Protein AF-A0A7G1NFQ0-F1 (afdb_monomer)

Mean predicted aligned error: 12.03 Å

Nearest PDB structures (foldseek):
  8i8g-assembly1_A  TM=5.425E-01  e=3.349E+00  Streptosporangium roseum
  8i82-assembly1_A  TM=5.429E-01  e=5.752E+00  Streptosporangium roseum
  8rfb-assembly1_A  TM=5.109E-01  e=7.314E+00  Homo sapiens

Solvent-accessible surface area (backbone atoms only — not comparable to full-atom values): 10039 Å² total; per-residue (Å²): 124,77,32,47,62,71,55,36,19,67,75,22,74,42,51,67,64,51,55,56,49,33,46,48,43,93,47,103,80,55,41,75,48,71,42,79,70,24,76,53,91,75,51,25,26,34,67,54,43,34,48,30,43,31,52,52,47,61,37,53,78,68,39,55,71,67,55,52,49,47,25,55,45,34,36,40,72,75,67,60,54,76,70,63,64,56,78,57,48,75,43,68,48,97,90,44,38,29,45,51,53,98,65,30,30,27,31,30,68,86,76,55,58,73,43,40,58,81,41,51,71,71,37,37,60,47,78,56,94,94,37,81,42,56,21,57,53,53,56,45,91,65,32,30,33,41,62,92,45,80,74,38,48,52,13,32,58,98,54,92,47,54,43,68,79,72,55,69,98,79,77,81,81,83,126

Sequence (175 aa):
MSYEPKLAAALSGATLRQLSHWRRASGPKDAVLVPEISSERPILYSFRDVVALRICVQLREEASLQKIRRALNTLREDLGEWKHLSSYKLVAGPDTIYLAEPDHAVDLIKGGNVVIHQMVDVLAPFYKDGRSIPALLTPREHVAVDESVRGGEPVIQGTRIPASLQAGPGMTRCR

Secondary structure (DSSP, 8-state):
--B-HHHHHHHHT--HHHHHHHH--SSTT--S---SSBSSSSPBB-HHHHHHHHHHHHHHHHS-HHHHHHHHHIIIIIS---S-GGGSEEEE-SS-EEEE-SSEEEETTTT--EEEHHHHHHHS-EEETTEEEPPSS--BTTEE--TTTGGG--EETTSSSBGGGTS-S------

Foldseek 3Di:
DKDFLVRLCVLQVHDSVRVVVLLDAPDPQLRQDQAPPDNDPVRIHDPLRSLSSNQVVVQVVQDDSVQSSQLVCLCCPVVVNPDRSSVWDWDDDNPFIWTDDPQWIFTSNLRTDIGGPVCVVVQDWDDDPNDTQHGLQDRDVQWGFDCVAPNRQIARPPDNHHPVVVPPPDDDDDD

pLDDT: mean 82.25, std 13.83, range [35.97, 95.0]

Structure (mmCIF, N/CA/C/O backbone):
data_AF-A0A7G1NFQ0-F1
#
_entry.id   AF-A0A7G1NFQ0-F1
#
loop_
_atom_site.group_PDB
_atom_site.id
_atom_site.type_symbol
_atom_site.label_atom_id
_atom_site.label_alt_id
_atom_site.label_comp_id
_atom_site.label_asym_id
_atom_site.label_entity_id
_atom_site.label_seq_id
_atom_site.pdbx_PDB_ins_code
_atom_site.Cartn_x
_atom_site.Cartn_y
_atom_site.Cartn_z
_atom_site.occupancy
_atom_site.B_iso_or_equiv
_atom_site.auth_seq_id
_atom_site.auth_comp_id
_atom_site.auth_asym_id
_atom_site.auth_atom_id
_atom_site.pdbx_PDB_model_num
ATOM 1 N N . MET A 1 1 ? 8.805 -3.414 -23.109 1.00 77.94 1 MET A N 1
ATOM 2 C C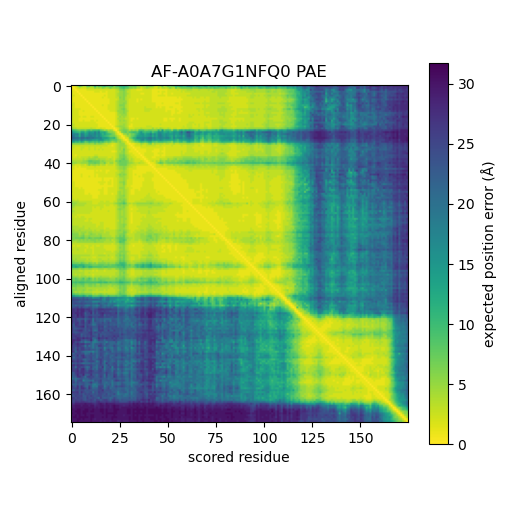A . MET A 1 1 ? 9.380 -2.050 -23.106 1.00 77.94 1 MET A CA 1
ATOM 3 C C . MET A 1 1 ? 9.919 -1.772 -21.710 1.00 77.94 1 MET A C 1
ATOM 5 O O . MET A 1 1 ? 9.272 -2.185 -20.754 1.00 77.94 1 MET A O 1
ATOM 9 N N . SER A 1 2 ? 11.094 -1.155 -21.595 1.00 87.06 2 SER A N 1
ATOM 10 C CA . SER A 1 2 ? 11.750 -0.838 -20.318 1.00 87.06 2 SER A CA 1
ATOM 11 C C . SER A 1 2 ? 11.855 0.669 -20.113 1.00 87.06 2 SER A C 1
ATOM 13 O O . SER A 1 2 ? 11.973 1.420 -21.080 1.00 87.06 2 SER A O 1
ATOM 15 N N . TYR A 1 3 ? 11.861 1.099 -18.855 1.00 91.50 3 TYR A N 1
ATOM 16 C CA . TYR A 1 3 ? 11.956 2.499 -18.461 1.00 91.50 3 TYR A CA 1
ATOM 17 C C . TYR A 1 3 ? 13.248 2.719 -17.674 1.00 91.50 3 TYR A C 1
ATOM 19 O O . TYR A 1 3 ? 13.481 2.082 -16.645 1.00 91.50 3 TYR A O 1
ATOM 27 N N . GLU A 1 4 ? 14.093 3.634 -18.146 1.00 93.94 4 GLU A N 1
ATOM 28 C CA . GLU A 1 4 ? 15.273 4.070 -17.398 1.00 93.94 4 GLU A CA 1
ATOM 29 C C . GLU A 1 4 ? 14.878 4.877 -16.148 1.00 93.94 4 GLU A C 1
ATOM 31 O O . GLU A 1 4 ? 13.796 5.470 -16.117 1.00 93.94 4 GLU A O 1
ATOM 36 N N . PRO A 1 5 ? 15.755 5.006 -15.132 1.00 94.25 5 PRO A N 1
ATOM 37 C CA . PRO A 1 5 ? 15.409 5.668 -13.875 1.00 94.25 5 PRO A CA 1
ATOM 38 C C . PRO A 1 5 ? 14.904 7.107 -14.031 1.00 94.25 5 PRO A C 1
ATOM 40 O O . PRO A 1 5 ? 14.008 7.514 -13.296 1.00 94.25 5 PRO A O 1
ATOM 43 N N . LYS A 1 6 ? 15.445 7.877 -14.988 1.00 93.50 6 LYS A N 1
ATOM 44 C CA . LYS A 1 6 ? 14.982 9.249 -15.266 1.00 93.50 6 LYS A CA 1
ATOM 45 C C . LYS A 1 6 ? 13.551 9.267 -15.803 1.00 93.50 6 LYS A C 1
ATOM 47 O O . LYS A 1 6 ? 12.745 10.072 -15.348 1.00 93.50 6 LYS A O 1
ATOM 52 N N . LEU A 1 7 ? 13.239 8.368 -16.735 1.00 89.69 7 LEU A N 1
ATOM 53 C CA . LEU A 1 7 ? 11.909 8.269 -17.326 1.00 89.69 7 LEU A CA 1
ATOM 54 C C . LEU A 1 7 ? 10.894 7.710 -16.319 1.00 89.69 7 LEU A C 1
ATOM 56 O O . LEU A 1 7 ? 9.806 8.260 -16.188 1.00 89.69 7 LEU A O 1
ATOM 60 N N . ALA A 1 8 ? 11.266 6.675 -15.561 1.00 89.81 8 ALA A N 1
ATOM 61 C CA . ALA A 1 8 ? 10.424 6.113 -14.506 1.00 89.81 8 ALA A CA 1
ATOM 62 C C . ALA A 1 8 ? 10.072 7.164 -13.440 1.00 89.81 8 ALA A C 1
ATOM 64 O O . ALA A 1 8 ? 8.904 7.303 -13.095 1.00 89.81 8 ALA A O 1
ATOM 65 N N . ALA A 1 9 ? 11.056 7.952 -12.985 1.00 90.31 9 ALA A N 1
ATOM 66 C CA . ALA A 1 9 ? 10.853 9.061 -12.051 1.00 90.31 9 ALA A CA 1
ATOM 67 C C . ALA A 1 9 ? 9.859 10.102 -12.593 1.00 90.31 9 ALA A C 1
ATOM 69 O O . ALA A 1 9 ? 8.891 10.452 -11.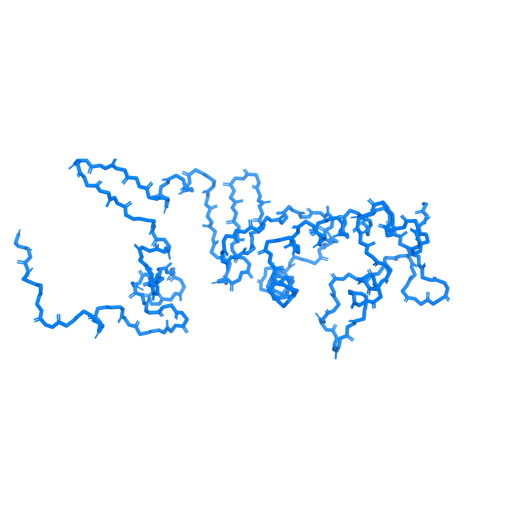918 1.00 90.31 9 ALA A O 1
ATOM 70 N N . ALA A 1 10 ? 10.067 10.550 -13.836 1.00 82.50 10 ALA A N 1
ATOM 71 C CA . ALA A 1 10 ? 9.205 11.538 -14.479 1.00 82.50 10 ALA A CA 1
ATOM 72 C C . ALA A 1 10 ? 7.756 11.043 -14.630 1.00 82.50 10 ALA A C 1
ATOM 74 O O . ALA A 1 10 ? 6.819 11.780 -14.337 1.00 82.50 10 ALA A O 1
ATOM 75 N N . LEU A 1 11 ? 7.561 9.788 -15.046 1.00 85.25 11 LEU A N 1
ATOM 76 C CA . LEU A 1 11 ? 6.228 9.218 -15.265 1.00 85.25 11 LEU A CA 1
ATOM 77 C C . LEU A 1 11 ? 5.518 8.808 -13.970 1.00 85.25 11 LEU A C 1
ATOM 79 O O . LEU A 1 11 ? 4.285 8.756 -13.938 1.00 85.25 11 LEU A O 1
ATOM 83 N N . SER A 1 12 ? 6.263 8.503 -12.906 1.00 87.06 12 SER A N 1
ATOM 84 C CA . SER A 1 12 ? 5.675 8.109 -11.627 1.00 87.06 12 SER A CA 1
ATOM 85 C C . SER A 1 12 ? 5.439 9.273 -10.665 1.00 87.06 12 SER A C 1
ATOM 87 O O . SER A 1 12 ? 4.696 9.104 -9.705 1.00 87.06 12 SER A O 1
ATOM 89 N N . GLY A 1 13 ? 6.089 10.421 -10.883 1.00 88.50 13 GLY A N 1
ATOM 90 C CA . GLY A 1 13 ? 6.119 11.538 -9.931 1.00 88.50 13 GLY A CA 1
ATOM 91 C C . GLY A 1 13 ? 7.100 11.339 -8.768 1.00 88.50 13 GLY A C 1
ATOM 92 O O . GLY A 1 13 ? 7.126 12.140 -7.839 1.00 88.50 13 GLY A O 1
ATOM 93 N N . ALA A 1 14 ? 7.922 10.285 -8.799 1.00 91.88 14 ALA A N 1
ATOM 94 C CA . ALA A 1 14 ? 8.941 10.047 -7.780 1.00 91.88 14 ALA A CA 1
ATOM 95 C C . ALA A 1 14 ? 10.251 10.753 -8.151 1.00 91.88 14 ALA A C 1
ATOM 97 O O . ALA A 1 14 ? 10.634 10.839 -9.312 1.00 91.88 14 ALA A O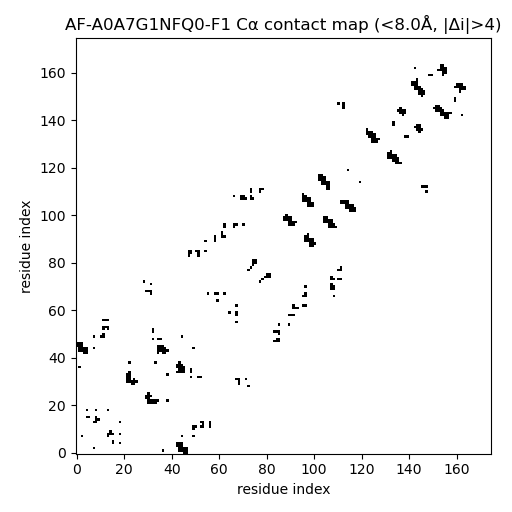 1
ATOM 98 N N . THR A 1 15 ? 11.017 11.183 -7.157 1.00 95.00 15 THR A N 1
ATOM 99 C CA . THR A 1 15 ? 12.391 11.658 -7.357 1.00 95.00 15 THR A CA 1
ATOM 100 C C . THR A 1 15 ? 13.353 10.487 -7.587 1.00 95.00 15 THR A C 1
ATOM 102 O O . THR A 1 15 ? 13.165 9.386 -7.065 1.00 95.00 15 THR A O 1
ATOM 105 N N . LEU A 1 16 ? 14.478 10.730 -8.273 1.00 94.19 16 LEU A N 1
ATOM 106 C CA . LEU A 1 16 ? 15.553 9.732 -8.417 1.00 94.19 16 LEU A CA 1
ATOM 107 C C . LEU A 1 16 ? 16.060 9.209 -7.061 1.00 94.19 16 LEU A C 1
ATOM 109 O O . LEU A 1 16 ? 16.443 8.041 -6.936 1.00 94.19 16 LEU A O 1
ATOM 113 N N . ARG A 1 17 ? 16.042 10.061 -6.027 1.00 91.94 17 ARG A N 1
ATOM 114 C CA . ARG A 1 17 ? 16.406 9.682 -4.658 1.00 91.94 17 ARG A CA 1
ATOM 115 C C . ARG A 1 17 ? 15.376 8.737 -4.047 1.00 91.94 17 ARG A C 1
ATOM 117 O O . ARG A 1 17 ? 15.791 7.742 -3.459 1.00 91.94 17 ARG A O 1
ATOM 124 N N . GLN A 1 18 ? 14.077 8.998 -4.221 1.00 93.44 18 GLN A N 1
ATOM 125 C CA . GLN A 1 18 ? 13.015 8.075 -3.806 1.00 93.44 18 GLN A CA 1
ATOM 126 C C . GLN A 1 18 ? 13.161 6.725 -4.507 1.00 93.44 18 GLN A C 1
ATOM 128 O O . GLN A 1 18 ? 13.228 5.722 -3.811 1.00 93.44 18 GLN A O 1
ATOM 133 N N . LEU A 1 19 ? 13.356 6.683 -5.831 1.00 93.25 19 LEU A N 1
ATOM 134 C CA . LEU A 1 19 ? 13.597 5.421 -6.551 1.00 93.25 19 LEU A CA 1
ATOM 135 C C . LEU A 1 19 ? 14.794 4.648 -5.985 1.00 93.25 19 LEU A C 1
ATOM 137 O O . LEU A 1 19 ? 14.749 3.438 -5.777 1.00 93.25 19 LEU A O 1
ATOM 141 N N . SER A 1 20 ? 15.896 5.354 -5.736 1.00 91.38 20 SER A N 1
ATOM 142 C CA . SER A 1 20 ? 17.111 4.768 -5.175 1.00 91.38 20 SER A CA 1
ATOM 143 C C . SER A 1 20 ? 16.927 4.275 -3.740 1.00 91.38 20 SER A C 1
ATOM 145 O O . SER A 1 20 ? 17.554 3.292 -3.354 1.00 91.38 20 SER A O 1
ATOM 147 N N . HIS A 1 21 ? 16.094 4.949 -2.950 1.00 89.25 21 HIS A N 1
ATOM 148 C CA . HIS A 1 21 ? 15.798 4.570 -1.574 1.00 89.25 21 HIS A CA 1
ATOM 149 C C . HIS A 1 21 ? 14.783 3.423 -1.495 1.00 89.25 21 HIS A C 1
ATOM 151 O O . HIS A 1 21 ? 14.974 2.506 -0.714 1.00 89.25 21 HIS A O 1
ATOM 157 N N . TRP A 1 22 ? 13.740 3.432 -2.323 1.00 91.62 22 TRP A N 1
ATOM 158 C CA . TRP A 1 22 ? 12.691 2.408 -2.348 1.00 91.62 22 TRP A CA 1
ATOM 159 C C . TRP A 1 22 ? 13.169 1.063 -2.881 1.00 91.62 22 TRP A C 1
ATOM 161 O O . TRP A 1 22 ? 12.702 0.032 -2.402 1.00 91.62 22 TRP A O 1
ATOM 171 N N . ARG A 1 23 ? 14.138 1.078 -3.805 1.00 89.06 23 ARG A N 1
ATOM 172 C CA . ARG A 1 23 ? 14.833 -0.127 -4.272 1.00 89.06 23 ARG A CA 1
ATOM 173 C C . ARG A 1 23 ? 15.827 -0.674 -3.251 1.00 89.06 23 ARG A C 1
ATOM 175 O O . ARG A 1 23 ? 16.096 -1.869 -3.239 1.00 89.06 23 ARG A O 1
ATOM 182 N N . ARG A 1 24 ? 16.410 0.195 -2.417 1.00 73.44 24 ARG A N 1
ATOM 183 C CA . ARG A 1 24 ? 17.383 -0.211 -1.398 1.00 73.44 24 ARG A CA 1
ATOM 184 C C . ARG A 1 24 ? 16.650 -0.715 -0.162 1.00 73.44 24 ARG A C 1
ATOM 186 O O . ARG A 1 24 ? 16.115 0.057 0.626 1.00 73.44 24 ARG A O 1
ATOM 193 N N . ALA A 1 25 ? 16.662 -2.026 -0.002 1.00 63.16 25 ALA A N 1
ATOM 194 C CA . ALA A 1 25 ? 16.272 -2.679 1.229 1.00 63.16 25 ALA A CA 1
ATOM 195 C C . ALA A 1 25 ? 17.365 -2.433 2.291 1.00 63.16 25 ALA A C 1
ATOM 197 O O . ALA A 1 25 ? 18.542 -2.666 2.023 1.00 63.16 25 ALA A O 1
ATOM 198 N N . SER A 1 26 ? 17.006 -1.947 3.483 1.00 55.81 26 SER A N 1
ATOM 199 C CA . SER A 1 26 ? 17.912 -1.949 4.650 1.00 55.81 26 SER A CA 1
ATOM 200 C C . SER A 1 26 ? 18.028 -3.342 5.293 1.00 55.81 26 SER A C 1
ATOM 202 O O . SER A 1 26 ? 18.859 -3.549 6.171 1.00 55.81 26 SER A O 1
ATOM 204 N N . GLY A 1 27 ? 17.242 -4.297 4.798 1.00 59.38 27 GLY A N 1
ATOM 205 C CA . GLY A 1 27 ? 17.255 -5.721 5.101 1.00 59.38 27 GLY A CA 1
ATOM 206 C C . GLY A 1 27 ? 16.398 -6.475 4.070 1.00 59.38 27 GLY A C 1
ATOM 207 O O . GLY A 1 27 ? 15.726 -5.830 3.266 1.00 59.38 27 GLY A O 1
ATOM 208 N N . PRO A 1 28 ? 16.372 -7.819 4.072 1.00 51.81 28 PRO A N 1
ATOM 209 C CA . PRO A 1 28 ? 15.784 -8.643 3.001 1.00 51.81 28 PRO A CA 1
ATOM 210 C C . PRO A 1 28 ? 14.307 -8.372 2.652 1.00 51.81 28 PRO A C 1
ATOM 212 O O . PRO A 1 28 ? 13.850 -8.797 1.597 1.00 51.81 28 PRO A O 1
ATOM 215 N N . LYS A 1 29 ? 13.561 -7.666 3.513 1.00 61.47 29 LYS A N 1
ATOM 216 C CA . LYS A 1 29 ? 12.115 -7.418 3.378 1.00 61.47 29 LYS A CA 1
ATOM 217 C C . LYS A 1 29 ? 11.726 -5.932 3.288 1.00 61.47 29 LYS A C 1
ATOM 219 O O . LYS A 1 29 ? 10.550 -5.609 3.204 1.00 61.47 29 LYS A O 1
ATOM 224 N N . ASP A 1 30 ? 12.698 -5.017 3.249 1.00 74.56 30 ASP A N 1
ATOM 225 C CA . ASP A 1 30 ? 12.440 -3.570 3.399 1.00 74.56 30 ASP A CA 1
ATOM 226 C C . ASP A 1 30 ? 12.290 -2.791 2.086 1.00 74.56 30 ASP A C 1
ATOM 228 O O . ASP A 1 30 ? 11.977 -1.589 2.095 1.00 74.56 30 ASP A O 1
ATOM 232 N N . ALA A 1 31 ? 12.562 -3.439 0.951 1.00 86.00 31 ALA A N 1
ATOM 233 C CA . ALA A 1 31 ? 12.381 -2.809 -0.345 1.00 86.00 31 ALA A CA 1
ATOM 234 C C . ALA A 1 31 ? 10.886 -2.599 -0.601 1.00 86.00 31 ALA A C 1
ATOM 236 O O . ALA A 1 31 ? 10.081 -3.533 -0.571 1.00 86.00 31 ALA A O 1
ATOM 237 N N . VAL A 1 32 ? 10.530 -1.351 -0.890 1.00 90.81 32 VAL A N 1
ATOM 238 C CA . VAL A 1 32 ? 9.163 -0.993 -1.281 1.00 90.81 32 VAL A CA 1
ATOM 239 C C . VAL A 1 32 ? 8.875 -1.551 -2.672 1.00 90.81 32 VAL A C 1
ATOM 241 O O . VAL A 1 32 ? 7.820 -2.136 -2.898 1.00 90.81 32 VAL A O 1
ATOM 244 N N . LEU A 1 33 ? 9.846 -1.426 -3.581 1.00 91.62 33 LEU A N 1
ATOM 245 C CA . LEU A 1 33 ? 9.761 -1.951 -4.937 1.00 91.62 33 LEU A CA 1
ATOM 246 C C . LEU A 1 33 ? 11.145 -2.378 -5.429 1.00 91.62 33 LEU A C 1
ATOM 248 O O . LEU A 1 33 ? 12.088 -1.586 -5.397 1.00 91.62 33 LEU A O 1
ATOM 252 N N . VAL A 1 34 ? 11.244 -3.605 -5.933 1.00 91.88 34 VAL A N 1
ATOM 253 C CA . VAL A 1 34 ? 12.411 -4.098 -6.671 1.00 91.88 34 VAL A CA 1
ATOM 254 C C . VAL A 1 34 ? 12.036 -4.111 -8.155 1.00 91.88 34 VAL A C 1
ATOM 256 O O . VAL A 1 34 ? 11.012 -4.709 -8.469 1.00 91.88 34 VAL A O 1
ATOM 259 N N . PRO A 1 35 ? 12.807 -3.458 -9.047 1.00 92.88 35 PRO A N 1
ATOM 260 C CA . PRO A 1 35 ? 12.483 -3.422 -10.471 1.00 92.88 35 PRO A CA 1
ATOM 261 C C . PRO A 1 35 ? 12.397 -4.829 -11.073 1.00 92.88 35 PRO A C 1
ATOM 263 O O . PRO A 1 35 ? 13.294 -5.640 -10.842 1.00 92.88 35 PRO A O 1
ATOM 266 N N . GLU A 1 36 ? 11.363 -5.095 -11.872 1.00 92.00 36 GLU A N 1
ATOM 267 C CA . GLU A 1 36 ? 11.130 -6.411 -12.485 1.00 92.00 36 GLU A CA 1
ATOM 268 C C . GLU A 1 36 ? 12.138 -6.734 -13.601 1.00 92.00 36 GLU A C 1
ATOM 270 O O . GLU A 1 36 ? 12.460 -7.900 -13.812 1.00 92.00 36 GLU A O 1
ATOM 275 N N . ILE A 1 37 ? 12.615 -5.723 -14.343 1.00 91.12 37 ILE A N 1
ATOM 276 C CA . ILE A 1 37 ? 13.480 -5.942 -15.518 1.00 91.12 37 ILE A CA 1
ATOM 277 C C . ILE A 1 37 ? 14.949 -6.048 -15.118 1.00 91.12 37 ILE A C 1
ATOM 279 O O . ILE A 1 37 ? 15.632 -6.982 -15.526 1.00 91.12 37 ILE A O 1
ATOM 283 N N . SER A 1 38 ? 15.461 -5.071 -14.369 1.00 92.06 38 SER A N 1
ATOM 284 C CA . SER A 1 38 ? 16.843 -5.099 -13.890 1.00 92.06 38 SER A CA 1
ATOM 285 C C . SER A 1 38 ? 16.990 -4.297 -12.604 1.00 92.06 38 SER A C 1
ATOM 287 O O . SER A 1 38 ? 16.794 -3.076 -12.578 1.00 92.06 38 SER A O 1
ATOM 289 N N . SER A 1 39 ? 17.353 -4.989 -11.527 1.00 87.25 39 SER A N 1
ATOM 290 C CA . SER A 1 39 ? 17.630 -4.412 -10.210 1.00 87.25 39 SER A CA 1
ATOM 291 C C . SER A 1 39 ? 19.097 -3.985 -10.039 1.00 87.25 39 SER A C 1
ATOM 293 O O . SER A 1 39 ? 19.394 -3.154 -9.172 1.00 87.25 39 SER A O 1
ATOM 295 N N . GLU A 1 40 ? 19.989 -4.480 -10.904 1.00 87.81 40 GLU A N 1
ATOM 296 C CA . GLU A 1 40 ? 21.416 -4.145 -10.982 1.00 87.81 40 GLU A CA 1
ATOM 297 C C . GLU A 1 40 ? 21.712 -3.223 -12.171 1.00 87.81 40 GLU A C 1
ATOM 299 O O . GLU A 1 40 ? 20.843 -2.962 -12.995 1.00 87.81 40 GLU A O 1
ATOM 304 N N . ARG A 1 41 ? 22.912 -2.631 -12.252 1.00 86.44 41 ARG A N 1
ATOM 305 C CA . ARG A 1 41 ? 23.205 -1.656 -13.318 1.00 86.44 41 ARG A CA 1
ATOM 306 C C . ARG A 1 41 ? 23.320 -2.354 -14.691 1.00 86.44 41 ARG A C 1
ATOM 308 O O . ARG A 1 41 ? 24.122 -3.275 -14.796 1.00 86.44 41 ARG A O 1
ATOM 315 N N . PRO A 1 42 ? 22.635 -1.859 -15.744 1.00 90.56 42 PRO A N 1
ATOM 316 C CA . PRO A 1 42 ? 21.719 -0.713 -15.748 1.00 90.56 42 PRO A CA 1
ATOM 317 C C . PRO A 1 42 ? 20.361 -1.049 -15.112 1.00 90.56 42 PRO A C 1
ATOM 319 O O . PRO A 1 42 ? 19.745 -2.059 -15.435 1.00 90.56 42 PRO A O 1
ATOM 322 N N . ILE A 1 43 ? 19.884 -0.175 -14.218 1.00 94.31 43 ILE A N 1
ATOM 323 C CA . ILE A 1 43 ? 18.597 -0.362 -13.531 1.00 94.31 43 ILE A CA 1
ATOM 324 C C . ILE A 1 43 ? 17.470 -0.058 -14.514 1.00 94.31 43 ILE A C 1
ATOM 326 O O . ILE A 1 43 ? 17.426 1.047 -15.057 1.00 94.31 43 ILE A O 1
ATOM 330 N N . LEU A 1 44 ? 16.546 -0.998 -14.689 1.00 94.19 44 LEU A N 1
ATOM 331 C CA . LEU A 1 44 ? 15.451 -0.902 -15.649 1.00 94.19 44 LEU A CA 1
ATOM 332 C C . LEU A 1 44 ? 14.132 -1.294 -14.990 1.00 94.19 44 LEU A C 1
ATOM 334 O O . LEU A 1 44 ? 14.044 -2.326 -14.327 1.00 94.19 44 LEU A O 1
ATOM 338 N N . TYR A 1 45 ? 13.110 -0.474 -15.216 1.00 92.75 45 TYR A N 1
ATOM 339 C CA . TYR A 1 45 ? 11.761 -0.671 -14.694 1.00 92.75 45 TYR A CA 1
ATOM 340 C C . TYR A 1 45 ? 10.825 -1.169 -15.795 1.00 92.75 45 TYR A C 1
ATOM 342 O O . TYR A 1 45 ? 10.974 -0.796 -16.962 1.00 92.75 45 TYR A O 1
ATOM 350 N N . SER A 1 46 ? 9.840 -1.983 -15.431 1.00 94.19 46 SER A N 1
ATOM 351 C CA . SER A 1 46 ? 8.707 -2.340 -16.281 1.00 94.19 46 SER A CA 1
ATOM 352 C C . SER A 1 46 ? 7.617 -1.259 -16.242 1.00 94.19 46 SER A C 1
ATOM 354 O O . SER A 1 46 ? 7.659 -0.317 -15.451 1.00 94.19 46 SER A O 1
ATOM 356 N N . PHE A 1 47 ? 6.594 -1.385 -17.089 1.00 91.56 47 PHE A N 1
ATOM 357 C CA . PHE A 1 47 ? 5.405 -0.533 -16.969 1.00 91.56 47 PHE A CA 1
ATOM 358 C C . PHE A 1 47 ? 4.688 -0.754 -15.627 1.00 91.56 47 PHE A C 1
ATOM 360 O O . PHE A 1 47 ? 4.238 0.202 -14.995 1.00 91.56 47 PHE A O 1
ATOM 367 N N . ARG A 1 48 ? 4.626 -2.009 -15.161 1.00 93.31 48 ARG A N 1
ATOM 368 C CA . ARG A 1 48 ? 4.017 -2.361 -13.874 1.00 93.31 48 ARG A CA 1
ATOM 369 C C . ARG A 1 48 ? 4.770 -1.702 -12.727 1.00 93.31 48 ARG A C 1
ATOM 371 O O . ARG A 1 48 ? 4.123 -1.166 -11.831 1.00 93.31 48 ARG A O 1
ATOM 378 N N . ASP A 1 49 ? 6.100 -1.671 -12.786 1.00 94.69 49 ASP A N 1
ATOM 379 C CA . ASP A 1 49 ? 6.923 -0.949 -11.816 1.00 94.69 49 ASP A CA 1
ATOM 380 C C . ASP A 1 49 ? 6.548 0.537 -11.761 1.00 94.69 49 ASP A C 1
ATOM 382 O O . ASP A 1 49 ? 6.370 1.087 -10.679 1.00 94.69 49 ASP A O 1
ATOM 386 N N . VAL A 1 50 ? 6.369 1.197 -12.911 1.00 89.31 50 VAL A N 1
ATOM 387 C CA . VAL A 1 50 ? 5.957 2.613 -12.955 1.00 89.31 50 VAL A CA 1
ATOM 388 C C . VAL A 1 50 ? 4.585 2.812 -12.300 1.00 89.31 50 VAL A C 1
ATOM 390 O O . VAL A 1 50 ? 4.413 3.759 -11.533 1.00 89.31 50 VAL A O 1
ATOM 393 N N . VAL A 1 51 ? 3.625 1.910 -12.526 1.00 90.62 51 VAL A N 1
ATOM 394 C CA . VAL A 1 51 ? 2.319 1.941 -11.840 1.00 90.62 51 VAL A CA 1
ATOM 395 C C . VAL A 1 51 ? 2.484 1.755 -10.329 1.00 90.62 51 VAL A C 1
ATOM 397 O O . VAL A 1 51 ? 1.936 2.533 -9.552 1.00 90.62 51 VAL A O 1
ATOM 400 N N . ALA A 1 52 ? 3.288 0.783 -9.898 1.00 93.69 52 ALA A N 1
ATOM 401 C CA . ALA A 1 52 ? 3.585 0.554 -8.487 1.00 93.69 52 ALA A CA 1
ATOM 402 C C . ALA A 1 52 ? 4.248 1.774 -7.824 1.00 93.69 52 ALA A C 1
ATOM 404 O O . ALA A 1 52 ? 3.901 2.138 -6.700 1.00 93.69 52 ALA A O 1
ATOM 405 N N . LEU A 1 53 ? 5.150 2.460 -8.531 1.00 92.56 53 LEU A N 1
ATOM 406 C CA . LEU A 1 53 ? 5.762 3.705 -8.072 1.00 92.56 53 LEU A CA 1
ATOM 407 C C . LEU A 1 53 ? 4.728 4.823 -7.902 1.00 92.56 53 LEU A C 1
ATOM 409 O O . LEU A 1 53 ? 4.811 5.554 -6.919 1.00 92.56 53 LEU A O 1
ATOM 413 N N . ARG A 1 54 ? 3.742 4.942 -8.803 1.00 92.69 54 ARG A N 1
ATOM 414 C CA . ARG A 1 54 ? 2.643 5.918 -8.668 1.00 92.69 54 ARG A CA 1
ATOM 415 C C . ARG A 1 54 ? 1.794 5.641 -7.433 1.00 92.69 54 ARG A C 1
ATOM 417 O O . ARG A 1 54 ? 1.509 6.572 -6.688 1.00 92.69 54 ARG A O 1
ATOM 424 N N . ILE A 1 55 ? 1.463 4.372 -7.184 1.00 92.12 55 ILE A N 1
ATOM 425 C CA . ILE A 1 55 ? 0.766 3.951 -5.959 1.00 92.12 55 ILE A CA 1
ATOM 426 C C . ILE A 1 55 ? 1.583 4.376 -4.731 1.00 92.12 55 ILE A C 1
ATOM 428 O O . ILE A 1 55 ? 1.052 4.998 -3.817 1.00 92.12 55 ILE A O 1
ATOM 432 N N . CYS A 1 56 ? 2.893 4.111 -4.726 1.00 93.56 56 CYS A N 1
ATOM 433 C CA . CYS A 1 56 ? 3.767 4.491 -3.615 1.00 93.56 56 CYS A CA 1
ATOM 434 C C . CYS A 1 56 ? 3.844 6.009 -3.410 1.00 93.56 56 CYS A C 1
ATOM 436 O O . CYS A 1 56 ? 3.824 6.456 -2.269 1.00 93.56 56 CYS A O 1
ATOM 438 N N . VAL A 1 57 ? 3.934 6.801 -4.484 1.00 92.38 57 VAL A N 1
ATOM 439 C CA . VAL A 1 57 ? 3.916 8.272 -4.404 1.00 92.38 57 VAL A CA 1
ATOM 440 C C . VAL A 1 57 ? 2.598 8.752 -3.804 1.00 92.38 57 VAL A C 1
ATOM 442 O O . VAL A 1 57 ? 2.626 9.496 -2.834 1.00 92.38 57 VAL A O 1
ATOM 445 N N . GLN A 1 58 ? 1.462 8.260 -4.298 1.00 91.38 58 GLN A N 1
ATOM 446 C CA . GLN A 1 58 ? 0.148 8.648 -3.788 1.00 91.38 58 GLN A CA 1
ATOM 447 C C . GLN A 1 58 ? -0.025 8.296 -2.304 1.00 91.38 58 GLN A C 1
ATOM 449 O O . GLN A 1 58 ? -0.466 9.129 -1.521 1.00 91.38 58 GLN A O 1
ATOM 454 N N . LEU A 1 59 ? 0.378 7.092 -1.885 1.00 92.69 59 LEU A N 1
ATOM 455 C CA . LEU A 1 59 ? 0.344 6.707 -0.471 1.00 92.69 59 LEU A CA 1
ATOM 456 C C . LEU A 1 59 ? 1.250 7.591 0.395 1.00 92.69 59 LEU A C 1
ATOM 458 O O . LEU A 1 59 ? 0.969 7.777 1.574 1.00 92.69 59 LEU A O 1
ATOM 462 N N . ARG A 1 60 ? 2.348 8.124 -0.153 1.00 92.50 60 ARG A N 1
ATOM 463 C CA . ARG A 1 60 ? 3.305 8.947 0.599 1.00 92.50 60 ARG A CA 1
ATOM 464 C C . ARG A 1 60 ? 2.806 10.348 0.927 1.00 92.50 60 ARG A C 1
ATOM 466 O O . ARG A 1 60 ? 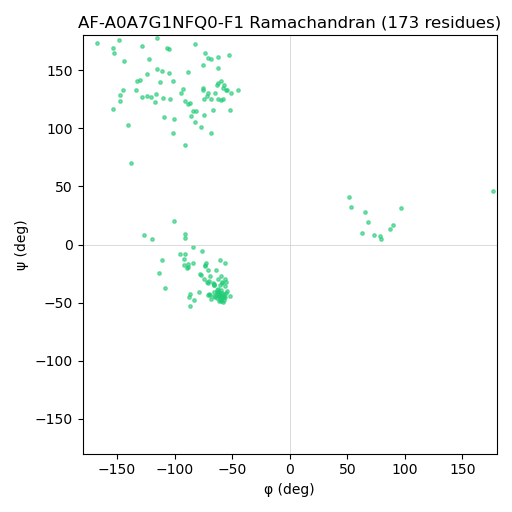3.388 10.936 1.840 1.00 92.50 60 ARG A O 1
ATOM 473 N N . GLU A 1 61 ? 1.774 10.830 0.241 1.00 90.56 61 GLU A N 1
ATOM 474 C CA . GLU A 1 61 ? 1.102 12.093 0.567 1.00 90.56 61 GLU A CA 1
ATOM 475 C C . GLU A 1 61 ? 0.390 12.010 1.928 1.00 90.56 61 GLU A C 1
ATOM 477 O O . GLU A 1 61 ? 0.409 12.964 2.697 1.00 90.56 61 GLU A O 1
ATOM 482 N N . GLU A 1 62 ? -0.151 10.836 2.268 1.00 88.62 62 GLU A N 1
ATOM 483 C CA . GLU A 1 62 ? -1.018 10.627 3.441 1.00 88.62 62 GLU A CA 1
ATOM 484 C C . GLU A 1 62 ? -0.369 9.726 4.517 1.00 88.62 62 GLU A C 1
ATOM 486 O O . GLU A 1 62 ? -0.708 9.785 5.697 1.00 88.62 62 GLU A O 1
ATOM 491 N N . ALA A 1 63 ? 0.586 8.864 4.146 1.00 90.88 63 ALA A N 1
ATOM 492 C CA . ALA A 1 63 ? 1.154 7.846 5.032 1.00 90.88 63 ALA A CA 1
ATOM 493 C C . ALA A 1 63 ? 2.686 7.843 5.048 1.00 90.88 63 ALA A C 1
ATOM 495 O O . ALA A 1 63 ? 3.351 7.974 4.019 1.00 90.88 63 ALA A O 1
ATOM 496 N N . SER A 1 64 ? 3.278 7.614 6.228 1.00 92.12 64 SER A N 1
ATOM 497 C CA . SER A 1 64 ? 4.735 7.503 6.407 1.00 92.12 64 SER A CA 1
ATOM 498 C C . SER A 1 64 ? 5.337 6.325 5.617 1.00 92.12 64 SER A C 1
ATOM 500 O O . SER A 1 64 ? 4.688 5.300 5.410 1.00 92.12 64 SER A O 1
ATOM 502 N N . LEU A 1 65 ? 6.609 6.416 5.204 1.00 90.94 65 LEU A N 1
ATOM 503 C CA . LEU A 1 65 ? 7.281 5.311 4.497 1.00 90.94 65 LEU A CA 1
ATOM 504 C C . LEU A 1 65 ? 7.341 4.028 5.344 1.00 90.94 65 LEU A C 1
ATOM 506 O O . LEU A 1 65 ? 7.234 2.929 4.808 1.00 90.94 65 LEU A O 1
ATOM 510 N N . GLN A 1 66 ? 7.494 4.166 6.664 1.00 89.81 66 GLN A N 1
ATOM 511 C CA . GLN A 1 66 ? 7.455 3.033 7.589 1.00 89.81 66 GLN A CA 1
ATOM 512 C C . GLN A 1 66 ? 6.066 2.384 7.627 1.00 89.81 66 GLN A C 1
ATOM 514 O O . GLN A 1 66 ? 5.980 1.159 7.602 1.00 89.81 66 GLN A O 1
ATOM 519 N N . LYS A 1 67 ? 4.989 3.185 7.620 1.00 91.56 67 LYS A N 1
ATOM 520 C CA . LYS A 1 67 ? 3.610 2.680 7.539 1.00 91.56 67 LYS A CA 1
ATOM 521 C C . LYS A 1 67 ? 3.392 1.916 6.228 1.00 91.56 67 LYS A C 1
ATOM 523 O O . LYS A 1 67 ? 2.891 0.800 6.267 1.00 91.56 67 LYS A O 1
ATOM 528 N N . ILE A 1 68 ? 3.870 2.443 5.097 1.00 93.12 68 ILE A N 1
ATOM 529 C CA . ILE A 1 68 ? 3.814 1.741 3.801 1.00 93.12 68 ILE A CA 1
ATOM 530 C C . ILE A 1 68 ? 4.571 0.410 3.852 1.00 93.12 68 ILE A C 1
ATOM 532 O O . ILE A 1 68 ? 4.018 -0.610 3.459 1.00 93.12 68 ILE A O 1
ATOM 536 N N . ARG A 1 69 ? 5.809 0.382 4.365 1.00 92.00 69 ARG A N 1
ATOM 537 C CA . ARG A 1 69 ? 6.576 -0.872 4.501 1.00 92.00 69 ARG A CA 1
ATOM 538 C C . ARG A 1 69 ? 5.837 -1.904 5.351 1.00 92.00 69 ARG A C 1
ATOM 540 O O . ARG A 1 69 ? 5.755 -3.058 4.952 1.00 92.00 69 ARG A O 1
ATOM 547 N N . ARG A 1 70 ? 5.262 -1.482 6.481 1.00 91.00 70 ARG A N 1
ATOM 548 C CA . ARG A 1 70 ? 4.462 -2.361 7.340 1.00 91.00 70 ARG A CA 1
ATOM 549 C C . ARG A 1 70 ? 3.252 -2.928 6.596 1.00 91.00 70 ARG A C 1
ATOM 551 O O . ARG A 1 70 ? 3.066 -4.135 6.626 1.00 91.00 70 ARG A O 1
ATOM 558 N N . ALA A 1 71 ? 2.501 -2.092 5.879 1.00 92.31 71 ALA A N 1
ATOM 559 C CA . ALA A 1 71 ? 1.358 -2.544 5.085 1.00 92.31 71 ALA A CA 1
ATOM 560 C C . ALA A 1 71 ? 1.759 -3.546 3.990 1.00 92.31 71 ALA A C 1
ATOM 562 O O . ALA A 1 71 ? 1.083 -4.550 3.794 1.00 92.31 71 ALA A O 1
ATOM 563 N N . LEU A 1 72 ? 2.877 -3.304 3.294 1.00 92.00 72 LEU A N 1
ATOM 564 C CA . LEU A 1 72 ? 3.399 -4.234 2.287 1.00 92.00 72 LEU A CA 1
ATOM 565 C C . LEU A 1 72 ? 3.863 -5.561 2.899 1.00 92.00 72 LEU A C 1
ATOM 567 O O . LEU A 1 72 ? 3.729 -6.597 2.252 1.00 92.00 72 LEU A O 1
ATOM 571 N N . ASN A 1 73 ? 4.395 -5.541 4.122 1.00 90.31 73 ASN A N 1
ATOM 572 C CA . ASN A 1 73 ? 4.739 -6.764 4.843 1.00 90.31 73 ASN A CA 1
ATOM 573 C C . ASN A 1 73 ? 3.480 -7.538 5.226 1.00 90.31 73 ASN A C 1
ATOM 575 O O . ASN A 1 73 ? 3.411 -8.713 4.901 1.00 90.31 73 ASN A O 1
ATOM 579 N N . THR A 1 74 ? 2.456 -6.893 5.789 1.00 89.94 74 THR A N 1
ATOM 580 C CA . THR A 1 74 ? 1.171 -7.552 6.085 1.00 89.94 74 THR A CA 1
ATOM 581 C C . THR A 1 74 ? 0.517 -8.128 4.828 1.00 89.94 74 THR A C 1
ATOM 583 O O . THR A 1 74 ? 0.081 -9.274 4.830 1.00 89.94 74 THR A O 1
ATOM 586 N N . LEU A 1 75 ? 0.537 -7.397 3.709 1.00 90.94 75 LEU A N 1
ATOM 587 C CA . LEU A 1 75 ? 0.042 -7.899 2.424 1.00 90.94 75 LEU A CA 1
ATOM 588 C C . LEU A 1 75 ? 0.748 -9.199 1.992 1.00 90.94 75 LEU A C 1
ATOM 590 O O . LEU A 1 75 ? 0.108 -10.128 1.512 1.00 90.94 75 LEU A O 1
ATOM 594 N N . ARG A 1 76 ? 2.069 -9.278 2.162 1.00 89.12 76 ARG A N 1
ATOM 595 C CA . ARG A 1 76 ? 2.873 -10.425 1.716 1.00 89.12 76 ARG A 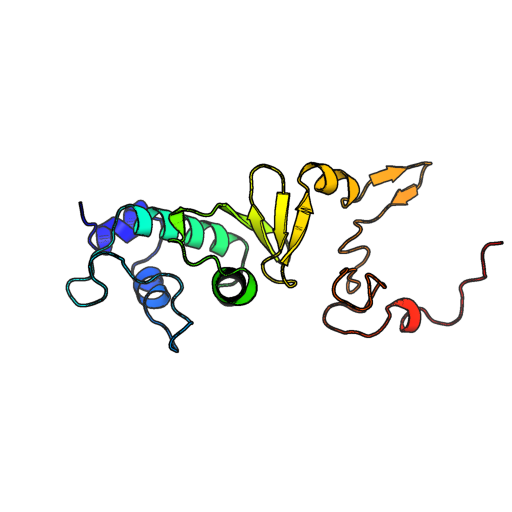CA 1
ATOM 596 C C . ARG A 1 76 ? 2.863 -11.584 2.711 1.00 89.12 76 ARG A C 1
ATOM 598 O O . ARG A 1 76 ? 2.698 -12.731 2.314 1.00 89.12 76 ARG A O 1
ATOM 605 N N . GLU A 1 77 ? 3.088 -11.293 3.984 1.00 88.06 77 GLU A N 1
ATOM 606 C CA . GLU A 1 77 ? 3.325 -12.285 5.034 1.00 88.06 77 GLU A CA 1
ATOM 607 C C . GLU A 1 77 ? 2.029 -12.777 5.667 1.00 88.06 77 GLU A C 1
ATOM 609 O O . GLU A 1 77 ? 1.865 -13.984 5.823 1.00 88.06 77 GLU A O 1
ATOM 614 N N . ASP A 1 78 ? 1.112 -11.861 5.985 1.00 86.06 78 ASP A N 1
ATOM 615 C CA . ASP A 1 78 ? -0.115 -12.198 6.709 1.00 86.06 78 ASP A CA 1
ATOM 616 C C . ASP A 1 78 ? -1.215 -12.640 5.731 1.00 86.06 78 ASP A C 1
ATOM 618 O O . ASP A 1 78 ? -1.899 -13.632 5.974 1.00 86.06 78 ASP A O 1
ATOM 622 N N . LEU A 1 79 ? -1.360 -11.937 4.599 1.00 86.25 79 LEU A N 1
ATOM 623 C CA . LEU A 1 79 ? -2.377 -12.244 3.582 1.00 86.25 79 LEU A CA 1
ATOM 624 C C . LEU A 1 79 ? -1.881 -13.187 2.474 1.00 86.25 79 LEU A C 1
ATOM 626 O O . LEU A 1 79 ? -2.685 -13.692 1.697 1.00 86.25 79 LEU A O 1
ATOM 630 N N . GLY A 1 80 ? -0.570 -13.432 2.373 1.00 87.06 80 GLY A N 1
ATOM 631 C CA . GLY A 1 80 ? -0.006 -14.310 1.341 1.00 87.06 80 GLY A CA 1
ATOM 632 C C . GLY A 1 80 ? -0.111 -13.760 -0.089 1.00 87.06 80 GLY A C 1
ATOM 633 O O . GLY A 1 80 ? 0.001 -14.515 -1.056 1.00 87.06 80 GLY A O 1
ATOM 634 N N . GLU A 1 81 ? -0.318 -12.454 -0.254 1.00 86.62 81 GLU A N 1
ATOM 635 C CA . GLU A 1 81 ? -0.559 -11.804 -1.542 1.00 86.62 81 GLU A CA 1
ATOM 636 C C . GLU A 1 81 ? 0.762 -11.321 -2.179 1.00 86.62 81 GLU A C 1
ATOM 638 O O . GLU A 1 81 ? 1.176 -10.162 -2.087 1.00 86.62 81 GLU A O 1
ATOM 643 N N . TRP A 1 82 ? 1.432 -12.224 -2.901 1.00 88.06 82 TRP A N 1
ATOM 644 C CA . TRP A 1 82 ? 2.762 -12.000 -3.500 1.00 88.06 82 TRP A CA 1
ATOM 645 C C . TRP A 1 82 ? 2.759 -11.453 -4.935 1.00 88.06 82 TRP A C 1
ATOM 647 O O . TRP A 1 82 ? 3.819 -11.337 -5.556 1.00 88.06 82 TRP A O 1
ATOM 657 N N . LYS A 1 83 ? 1.592 -11.120 -5.500 1.00 91.44 83 LYS A N 1
ATOM 658 C CA . LYS A 1 83 ? 1.511 -10.522 -6.841 1.00 91.44 83 LYS A CA 1
ATOM 659 C C . LYS A 1 83 ? 2.221 -9.166 -6.863 1.00 91.44 83 LYS A C 1
ATOM 661 O O . LYS A 1 83 ? 2.454 -8.515 -5.845 1.00 91.44 83 LYS A O 1
ATOM 666 N N . HIS A 1 84 ? 2.551 -8.712 -8.067 1.00 91.69 84 HIS A N 1
ATOM 667 C CA . HIS A 1 84 ? 3.163 -7.403 -8.253 1.00 91.69 84 HIS A CA 1
ATOM 668 C C . HIS A 1 84 ? 2.249 -6.285 -7.733 1.00 91.69 84 HIS A C 1
ATOM 670 O O . HIS A 1 84 ? 1.044 -6.317 -7.993 1.00 91.69 84 HIS A O 1
ATOM 676 N N . LEU A 1 85 ? 2.825 -5.263 -7.092 1.00 91.50 85 LEU A N 1
ATOM 677 C CA . LEU A 1 85 ? 2.087 -4.194 -6.406 1.00 91.50 85 LEU A CA 1
ATOM 678 C C . LEU A 1 85 ? 1.084 -3.455 -7.306 1.00 91.50 85 LEU A C 1
ATOM 680 O O . LEU A 1 85 ? 0.034 -3.025 -6.845 1.00 91.50 85 LEU A O 1
ATOM 684 N N . SER A 1 86 ? 1.370 -3.370 -8.606 1.00 90.69 86 SER A N 1
ATOM 685 C CA . SER A 1 86 ? 0.458 -2.804 -9.612 1.00 90.69 86 SER A CA 1
ATOM 686 C C . SER A 1 86 ? -0.890 -3.527 -9.731 1.00 90.69 86 SER A C 1
ATOM 688 O O . SER A 1 86 ? -1.766 -3.043 -10.435 1.00 90.69 86 SER A O 1
ATOM 690 N N . SER A 1 87 ? -1.019 -4.722 -9.153 1.00 92.56 87 SER A N 1
ATOM 691 C CA . SER A 1 87 ? -2.219 -5.565 -9.232 1.00 92.56 87 SER A CA 1
ATOM 692 C C . SER A 1 87 ? -3.194 -5.291 -8.083 1.00 92.56 87 SER A C 1
ATOM 694 O O . SER A 1 87 ? -4.300 -5.818 -8.099 1.00 92.56 87 SER A O 1
ATOM 696 N N . TYR A 1 88 ? -2.791 -4.483 -7.099 1.00 93.25 88 TYR A N 1
ATOM 697 C CA . TYR A 1 88 ? -3.593 -4.158 -5.925 1.00 93.25 88 TYR A CA 1
ATOM 698 C C . TYR A 1 88 ? -4.036 -2.701 -5.947 1.00 93.25 88 TYR A C 1
ATOM 700 O O . TYR A 1 88 ? -3.319 -1.815 -6.419 1.00 93.25 88 TYR A O 1
ATOM 708 N N . LYS A 1 89 ? -5.201 -2.442 -5.358 1.00 93.06 89 LYS A N 1
ATOM 709 C CA . LYS A 1 89 ? -5.696 -1.092 -5.106 1.00 93.06 89 LYS A CA 1
ATOM 710 C C . LYS A 1 89 ? -5.452 -0.750 -3.641 1.00 93.06 89 LYS A C 1
ATOM 712 O O . LYS A 1 89 ? -6.240 -1.114 -2.777 1.00 93.06 89 LYS A O 1
ATOM 717 N N . LEU A 1 90 ? -4.344 -0.070 -3.363 1.00 93.06 90 LEU A N 1
ATOM 718 C CA . LEU A 1 90 ? -4.035 0.403 -2.015 1.00 93.06 90 LEU A CA 1
ATOM 719 C C . LEU A 1 90 ? -4.551 1.826 -1.809 1.00 93.06 90 LEU A C 1
ATOM 721 O O . LEU A 1 90 ? -4.337 2.690 -2.659 1.00 93.06 90 LEU A O 1
ATOM 725 N N . VAL A 1 91 ? -5.203 2.073 -0.675 1.00 90.44 91 VAL A N 1
ATOM 726 C CA . VAL A 1 91 ? -5.790 3.374 -0.331 1.00 90.44 91 VAL A CA 1
ATOM 727 C C . VAL A 1 91 ? -5.310 3.795 1.053 1.00 90.44 91 VAL A C 1
ATOM 729 O O . VAL A 1 91 ? -5.431 3.034 2.010 1.00 90.44 91 VAL A O 1
ATOM 732 N N . ALA A 1 92 ? -4.758 5.002 1.174 1.00 87.56 92 ALA A N 1
ATOM 733 C CA . ALA A 1 92 ? -4.420 5.565 2.476 1.00 87.56 92 ALA A CA 1
ATOM 734 C C . ALA A 1 92 ? -5.692 6.050 3.189 1.00 87.56 92 ALA A C 1
ATOM 736 O O . ALA A 1 92 ? -6.536 6.704 2.579 1.00 87.56 92 ALA A O 1
ATOM 737 N N . GLY A 1 93 ? -5.824 5.720 4.472 1.00 83.38 93 GLY A N 1
ATOM 738 C CA . GLY A 1 93 ? -6.805 6.308 5.383 1.00 83.38 93 GLY A CA 1
ATOM 739 C C . GLY A 1 93 ? -6.111 7.090 6.505 1.00 83.38 93 GLY A C 1
ATOM 740 O O . GLY A 1 93 ? -4.882 7.046 6.595 1.00 83.38 93 GLY A O 1
ATOM 741 N N . PRO A 1 94 ? -6.873 7.739 7.410 1.00 74.31 94 PRO A N 1
ATOM 742 C CA . PRO A 1 94 ? -6.314 8.622 8.440 1.00 74.31 94 PRO A CA 1
ATOM 743 C C . PRO A 1 94 ? -5.199 7.967 9.265 1.00 74.31 94 PRO A C 1
ATOM 745 O O . PRO A 1 94 ? -4.128 8.536 9.448 1.00 74.31 94 PRO A O 1
ATOM 748 N N . ASP A 1 95 ? -5.409 6.712 9.678 1.00 79.25 95 ASP A N 1
ATOM 749 C CA . ASP A 1 95 ? -4.451 5.975 10.505 1.00 79.25 95 ASP A CA 1
ATOM 750 C C . ASP A 1 95 ? -4.027 4.613 9.950 1.00 79.25 95 ASP A C 1
ATOM 752 O O . ASP A 1 95 ? -3.260 3.896 10.595 1.00 79.25 95 ASP A O 1
ATOM 756 N N . THR A 1 96 ? -4.418 4.277 8.722 1.00 85.88 96 THR A N 1
ATOM 757 C CA . THR A 1 96 ? -4.140 2.961 8.134 1.00 85.88 96 THR A CA 1
ATOM 758 C C . THR A 1 96 ? -3.941 3.005 6.613 1.00 85.88 96 THR A C 1
ATOM 760 O O . THR A 1 96 ? -4.036 4.061 5.993 1.00 85.88 96 THR A O 1
ATOM 763 N N . ILE A 1 97 ? -3.608 1.863 6.018 1.00 91.44 97 ILE A N 1
ATOM 764 C CA . ILE A 1 97 ? -3.592 1.627 4.577 1.00 91.44 97 ILE A CA 1
ATOM 765 C C . ILE A 1 97 ? -4.504 0.432 4.318 1.00 91.44 97 ILE A C 1
ATOM 767 O O . ILE A 1 97 ? -4.330 -0.618 4.931 1.00 91.44 97 ILE A O 1
ATOM 771 N N . TYR A 1 98 ? -5.447 0.592 3.400 1.00 90.88 98 TYR A N 1
ATOM 772 C CA . TYR A 1 98 ? -6.389 -0.448 3.018 1.00 90.88 98 TYR A CA 1
ATOM 773 C C . TYR A 1 98 ? -5.978 -1.111 1.707 1.00 90.88 98 TYR A C 1
ATOM 775 O O . TYR A 1 98 ? -5.579 -0.423 0.765 1.00 90.88 98 TYR A O 1
ATOM 783 N N . LEU A 1 99 ? -6.142 -2.429 1.625 1.00 92.12 99 LEU A N 1
ATOM 784 C CA . LEU A 1 99 ? -6.283 -3.146 0.362 1.00 92.12 99 LEU A CA 1
ATOM 785 C C . LEU A 1 99 ? -7.759 -3.113 -0.032 1.00 92.12 99 LEU A C 1
ATOM 787 O O . LEU A 1 99 ? -8.576 -3.727 0.639 1.00 92.12 99 LEU A O 1
ATOM 791 N N . ALA A 1 100 ? -8.106 -2.384 -1.087 1.00 89.38 100 ALA A N 1
ATOM 792 C CA . ALA A 1 100 ? -9.473 -2.301 -1.581 1.00 89.38 100 ALA A CA 1
ATOM 793 C C . ALA A 1 100 ? -9.740 -3.382 -2.636 1.00 89.38 100 ALA A C 1
ATOM 795 O O . ALA A 1 100 ? -9.086 -3.429 -3.680 1.00 89.38 100 ALA A O 1
ATOM 796 N N . GLU A 1 101 ? -10.753 -4.193 -2.380 1.00 85.62 101 GLU A N 1
ATOM 797 C CA . GLU A 1 101 ? -11.361 -5.141 -3.305 1.00 85.62 101 GLU A CA 1
ATOM 798 C C . GLU A 1 101 ? -12.740 -4.617 -3.755 1.00 85.62 101 GLU A C 1
ATOM 800 O O . GLU A 1 101 ? -13.219 -3.614 -3.219 1.00 85.62 101 GLU A O 1
ATOM 805 N N . PRO A 1 102 ? -13.389 -5.222 -4.769 1.00 80.62 102 PRO A N 1
ATOM 806 C CA . PRO A 1 102 ? -14.675 -4.729 -5.269 1.00 80.62 102 PRO A CA 1
ATOM 807 C C . PRO A 1 102 ? -15.754 -4.596 -4.185 1.00 80.62 102 PRO A C 1
ATOM 809 O O . PRO A 1 102 ? -16.474 -3.600 -4.166 1.00 80.62 102 PRO A O 1
ATOM 812 N N . ASP A 1 103 ? -15.812 -5.556 -3.260 1.00 75.94 103 ASP A N 1
ATOM 813 C CA . ASP A 1 103 ? -16.909 -5.666 -2.290 1.00 75.94 103 ASP A CA 1
ATOM 814 C C . ASP A 1 103 ? -16.482 -5.356 -0.848 1.00 75.94 103 ASP A C 1
ATOM 816 O O . ASP A 1 103 ? -17.320 -5.150 0.034 1.00 75.94 103 ASP A O 1
ATOM 820 N N . HIS A 1 104 ? -15.178 -5.303 -0.581 1.00 78.94 104 HIS A N 1
ATOM 821 C CA . HIS A 1 104 ? -14.637 -5.086 0.755 1.00 78.94 104 HIS A CA 1
ATOM 822 C C . HIS A 1 104 ? -13.253 -4.435 0.713 1.00 78.94 104 HIS A C 1
ATOM 824 O O . HIS A 1 104 ? -12.627 -4.325 -0.334 1.00 78.94 104 HIS A O 1
ATOM 830 N N . ALA A 1 105 ? -12.767 -3.996 1.865 1.00 85.56 105 ALA A N 1
ATOM 831 C CA . ALA A 1 105 ? -11.440 -3.447 2.052 1.00 85.56 105 ALA A CA 1
ATOM 832 C C . ALA A 1 105 ? -10.782 -4.092 3.273 1.00 85.56 105 ALA A 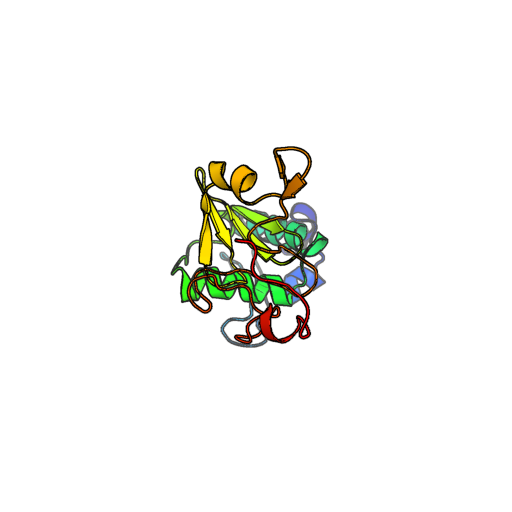C 1
ATOM 834 O O . ALA A 1 105 ? -11.435 -4.307 4.285 1.00 85.56 105 ALA A O 1
ATOM 835 N N . VAL A 1 106 ? -9.491 -4.386 3.199 1.00 87.69 106 VAL A N 1
ATOM 836 C CA . VAL A 1 106 ? -8.736 -5.045 4.270 1.00 87.69 106 VAL A CA 1
ATOM 837 C C . VAL A 1 106 ? -7.761 -4.053 4.894 1.00 87.69 106 VAL A C 1
ATOM 839 O O . VAL A 1 106 ? -6.967 -3.444 4.177 1.00 87.69 106 VAL A O 1
ATOM 842 N N . ASP A 1 107 ? -7.801 -3.872 6.217 1.00 88.94 107 ASP A N 1
ATOM 843 C CA . ASP A 1 107 ? -6.856 -3.006 6.940 1.00 88.94 107 ASP A CA 1
ATOM 844 C C . ASP A 1 107 ? -5.466 -3.669 7.044 1.00 88.94 107 ASP A C 1
ATOM 846 O O . ASP A 1 107 ? -5.277 -4.645 7.771 1.00 88.94 107 ASP A O 1
ATOM 850 N N . LEU A 1 108 ? -4.464 -3.118 6.350 1.00 90.12 108 LEU A N 1
ATOM 851 C CA . LEU A 1 108 ? -3.107 -3.677 6.290 1.00 90.12 108 LEU A CA 1
ATOM 852 C C . LEU A 1 108 ? -2.200 -3.269 7.465 1.00 90.12 108 LEU A C 1
ATOM 854 O O . LEU A 1 108 ? -1.043 -3.676 7.507 1.00 90.12 108 LEU A O 1
ATOM 858 N N . ILE A 1 109 ? -2.658 -2.434 8.402 1.00 89.31 109 ILE A N 1
ATOM 859 C CA . ILE A 1 109 ? -1.856 -2.006 9.564 1.00 89.31 109 ILE A CA 1
ATOM 860 C C . ILE A 1 109 ? -2.352 -2.648 10.857 1.00 89.31 109 ILE A C 1
ATOM 862 O O . ILE A 1 109 ? -1.535 -2.997 11.718 1.00 89.31 109 ILE A O 1
ATOM 866 N N . LYS A 1 110 ? -3.670 -2.796 10.999 1.00 79.50 110 LYS A N 1
ATOM 867 C CA . LYS A 1 110 ? -4.332 -3.341 12.189 1.00 79.50 110 LYS A CA 1
ATOM 868 C C . LYS A 1 110 ? -4.546 -4.858 12.140 1.00 79.50 110 LYS A C 1
ATOM 870 O O . LYS A 1 110 ? -5.163 -5.397 13.041 1.00 79.50 110 LYS A O 1
ATOM 875 N N . GLY A 1 111 ? -3.979 -5.558 11.156 1.00 67.06 111 GLY A N 1
ATOM 876 C CA . GLY A 1 111 ? -3.954 -7.026 11.144 1.00 67.06 111 GLY A CA 1
ATOM 877 C C . GLY A 1 111 ? -5.058 -7.689 10.322 1.00 67.06 111 GLY A C 1
ATOM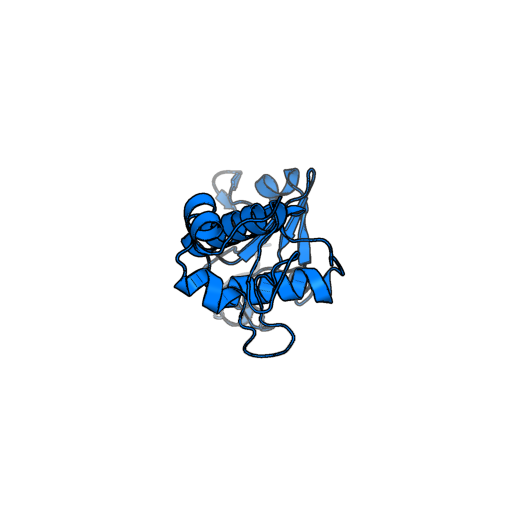 878 O O . GLY A 1 111 ? -5.464 -8.796 10.650 1.00 67.06 111 GLY A O 1
ATOM 879 N N . GLY A 1 112 ? -5.517 -7.052 9.241 1.00 63.53 112 GLY A N 1
ATOM 880 C CA . GLY A 1 112 ? -6.310 -7.729 8.214 1.00 63.53 112 GLY A CA 1
ATOM 881 C C . GLY A 1 112 ? -7.823 -7.720 8.422 1.00 63.53 112 GLY A C 1
ATOM 882 O O . GLY A 1 112 ? -8.513 -8.498 7.771 1.00 63.53 112 GLY A O 1
ATOM 883 N N . ASN A 1 113 ? -8.360 -6.854 9.286 1.00 65.06 113 ASN A N 1
ATOM 884 C CA . ASN A 1 113 ? -9.809 -6.751 9.471 1.00 65.06 113 ASN A CA 1
ATOM 885 C C . ASN A 1 113 ? -10.488 -6.370 8.144 1.00 65.06 113 ASN A C 1
ATOM 887 O O . ASN A 1 113 ? -10.140 -5.358 7.522 1.00 65.06 113 ASN A O 1
ATOM 891 N N . VAL A 1 114 ? -11.451 -7.192 7.720 1.00 62.16 114 VAL A N 1
ATOM 892 C CA . VAL A 1 114 ? -12.218 -7.012 6.485 1.00 62.16 114 VAL A CA 1
ATOM 893 C C . VAL A 1 114 ? -13.384 -6.062 6.751 1.00 62.16 114 VAL A C 1
ATOM 895 O O . VAL A 1 114 ? -14.315 -6.369 7.490 1.00 62.16 114 VAL A O 1
ATOM 898 N N . VAL A 1 115 ? -13.363 -4.900 6.112 1.00 64.69 115 VAL A N 1
ATOM 899 C CA . VAL A 1 115 ? -14.448 -3.923 6.106 1.00 64.69 115 VAL A CA 1
ATOM 900 C C . VAL A 1 115 ? -15.218 -4.065 4.798 1.00 64.69 115 VAL A C 1
ATOM 902 O O . VAL A 1 115 ? -14.731 -3.679 3.742 1.00 64.69 115 VAL A O 1
ATOM 905 N N . ILE A 1 116 ? -16.432 -4.609 4.837 1.00 56.50 116 ILE A N 1
ATOM 906 C CA . ILE A 1 116 ? -17.298 -4.670 3.648 1.00 56.50 116 ILE A CA 1
ATOM 907 C C . ILE A 1 116 ? -17.620 -3.232 3.212 1.00 56.50 116 ILE A C 1
ATOM 909 O O . ILE A 1 116 ? -17.901 -2.381 4.053 1.00 56.50 116 ILE A O 1
ATOM 913 N N . HIS A 1 117 ? -17.594 -2.926 1.913 1.00 52.97 117 HIS A N 1
ATOM 914 C CA . HIS A 1 117 ? -17.827 -1.560 1.423 1.00 52.97 117 HIS A CA 1
ATOM 915 C C . HIS A 1 117 ? -19.211 -1.017 1.835 1.00 52.97 117 HIS A C 1
ATOM 917 O O . HIS A 1 117 ? -19.338 0.162 2.151 1.00 52.97 117 HIS A O 1
ATOM 923 N N . GLN A 1 118 ? -20.220 -1.892 1.937 1.00 54.12 118 GLN A N 1
ATOM 924 C CA . GLN A 1 118 ? -21.545 -1.579 2.499 1.00 54.12 118 GLN A CA 1
ATOM 925 C C . GLN A 1 118 ? -21.535 -1.375 4.026 1.00 54.12 118 GLN A C 1
ATOM 927 O O . GLN A 1 118 ? -22.423 -0.729 4.573 1.00 54.12 118 GLN A O 1
ATOM 932 N N . MET A 1 119 ? -20.531 -1.905 4.728 1.00 50.78 119 MET A N 1
ATOM 933 C CA . MET A 1 119 ? -20.324 -1.679 6.158 1.00 50.78 119 MET A CA 1
ATOM 934 C C . MET A 1 119 ? -19.571 -0.387 6.456 1.00 50.78 119 MET A C 1
ATOM 936 O O . MET A 1 119 ? -19.644 0.049 7.595 1.00 50.78 119 MET A O 1
ATOM 940 N N . VAL A 1 120 ? -18.887 0.265 5.507 1.00 58.31 120 VAL A N 1
ATOM 941 C CA . VAL A 1 120 ? -18.221 1.553 5.798 1.00 58.31 120 VAL A CA 1
ATOM 942 C C . VAL A 1 120 ? -19.230 2.563 6.355 1.00 58.31 120 VAL A C 1
ATOM 944 O O . VAL A 1 120 ? -18.939 3.195 7.366 1.00 58.31 120 VAL A O 1
ATOM 947 N N . ASP A 1 121 ? -20.441 2.621 5.793 1.00 61.53 121 ASP A N 1
ATOM 948 C CA . ASP A 1 121 ? -21.536 3.450 6.318 1.00 61.53 121 ASP A CA 1
ATOM 949 C C . ASP A 1 121 ? -22.027 2.979 7.699 1.00 61.53 121 ASP A C 1
ATOM 951 O O . ASP A 1 121 ? -22.375 3.795 8.547 1.00 61.53 121 ASP A O 1
ATOM 955 N N . VAL A 1 122 ? -22.027 1.666 7.954 1.00 72.69 122 VAL A N 1
ATOM 956 C CA . VAL A 1 122 ? -22.419 1.075 9.250 1.00 72.69 122 VAL A CA 1
ATOM 957 C C . VAL A 1 122 ? -21.374 1.344 10.341 1.00 72.69 122 VAL A C 1
ATOM 959 O O . VAL A 1 122 ? -21.721 1.480 11.513 1.00 72.69 122 VAL A O 1
ATOM 962 N N . LEU A 1 123 ? -20.093 1.399 9.970 1.00 71.50 123 LEU A N 1
ATOM 963 C CA . LEU A 1 123 ? -18.962 1.610 10.873 1.00 71.50 123 LEU A CA 1
ATOM 964 C C . LEU A 1 123 ? -18.630 3.094 11.066 1.00 71.50 123 LEU A C 1
ATOM 966 O O . LEU A 1 123 ? -17.947 3.429 12.036 1.00 71.50 123 LEU A O 1
ATOM 970 N N . ALA A 1 124 ? -19.059 3.967 10.154 1.00 76.44 124 ALA A N 1
ATOM 971 C CA . ALA A 1 124 ? -18.881 5.409 10.248 1.00 76.44 124 ALA A CA 1
ATOM 972 C C . ALA A 1 124 ? -19.774 6.019 11.344 1.00 76.44 124 ALA A C 1
ATOM 974 O O . ALA A 1 124 ? -20.760 5.409 11.759 1.00 76.44 124 ALA A O 1
ATOM 975 N N . PRO A 1 125 ? -19.459 7.233 11.834 1.00 80.88 125 PRO A N 1
ATOM 976 C CA . PRO A 1 125 ? -20.364 7.938 12.724 1.00 80.88 125 PRO A CA 1
ATOM 977 C C . PRO A 1 125 ? -21.687 8.243 12.017 1.00 80.88 125 PRO A C 1
ATOM 979 O O . PRO A 1 125 ? -21.690 8.693 10.871 1.00 80.88 125 PRO A O 1
ATOM 982 N N . PHE A 1 126 ? -22.808 8.076 12.712 1.00 83.75 126 PHE A N 1
ATOM 983 C CA . PHE A 1 126 ? -24.127 8.414 12.180 1.00 83.75 126 PHE A CA 1
ATOM 984 C C . PHE A 1 126 ? -25.042 8.970 13.268 1.00 83.75 126 PHE A C 1
ATOM 986 O O . PHE A 1 126 ? -24.855 8.726 14.458 1.00 83.75 126 PHE A O 1
ATOM 993 N N . TYR A 1 127 ? -26.060 9.724 12.863 1.00 85.31 127 TYR A N 1
ATOM 994 C CA . TYR A 1 127 ? -27.073 10.229 13.784 1.00 85.31 127 TYR A CA 1
ATOM 995 C C . TYR A 1 127 ? -28.280 9.298 13.816 1.00 85.31 127 TYR A C 1
ATOM 997 O O . TYR A 1 127 ? -28.837 8.952 12.776 1.00 85.31 127 TYR A O 1
ATOM 1005 N N . LYS A 1 128 ? -28.714 8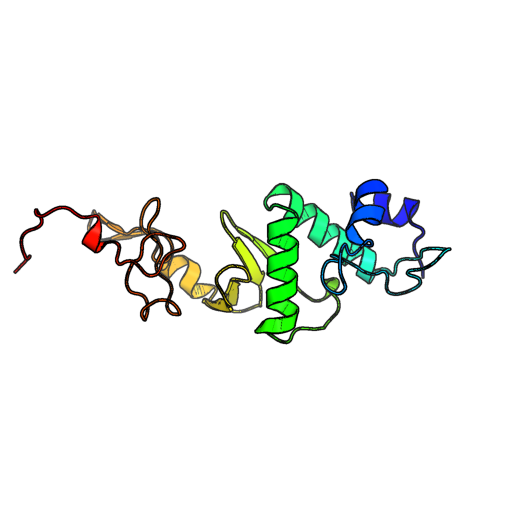.923 15.020 1.00 85.06 128 LYS A N 1
ATOM 1006 C CA . LYS A 1 128 ? -29.934 8.140 15.238 1.00 85.06 128 LYS A CA 1
ATOM 1007 C C . LYS A 1 128 ? -30.608 8.579 16.532 1.00 85.06 128 LYS A C 1
ATOM 1009 O O . LYS A 1 128 ? -29.942 8.748 17.549 1.00 85.06 128 LYS A O 1
ATOM 1014 N N . ASP A 1 129 ? -31.920 8.803 16.477 1.00 91.44 129 ASP A N 1
ATOM 1015 C CA . ASP A 1 129 ? -32.751 9.191 17.628 1.00 91.44 129 ASP A CA 1
ATOM 1016 C C . ASP A 1 129 ? -32.202 10.406 18.409 1.00 91.44 129 ASP A C 1
ATOM 1018 O O . ASP A 1 129 ? -32.178 10.434 19.640 1.00 91.44 129 ASP A O 1
ATOM 1022 N N . GLY A 1 130 ? -31.695 11.411 17.685 1.00 87.81 130 GLY A N 1
ATOM 1023 C CA . GLY A 1 130 ? -31.119 12.628 18.274 1.00 87.81 130 GLY A CA 1
ATOM 1024 C C . GLY A 1 130 ? -29.747 12.443 18.937 1.00 87.81 130 GLY A C 1
ATOM 1025 O O . GLY A 1 130 ? -29.256 13.365 19.584 1.00 87.81 130 GLY A O 1
ATOM 1026 N N . ARG A 1 131 ? -29.107 11.276 18.785 1.00 83.62 131 ARG A N 1
ATOM 1027 C CA . ARG A 1 131 ? -27.769 10.976 19.315 1.00 83.62 131 ARG A CA 1
ATOM 1028 C C . ARG A 1 131 ? -26.774 10.797 18.173 1.00 83.62 131 ARG A C 1
ATOM 1030 O O . ARG A 1 131 ? -27.097 10.182 17.161 1.00 83.62 131 ARG A O 1
ATOM 1037 N N . SER A 1 132 ? -25.562 11.317 18.358 1.00 86.50 132 SER A N 1
ATOM 1038 C CA . SER A 1 132 ? -24.425 11.004 17.489 1.00 86.50 132 SER A CA 1
ATOM 1039 C C . SER A 1 132 ? -23.827 9.672 17.936 1.00 86.50 132 SER A C 1
ATOM 1041 O O . SER A 1 132 ? -23.357 9.549 19.070 1.00 86.50 132 SER A O 1
ATOM 1043 N N . ILE A 1 133 ? -23.907 8.665 17.073 1.00 87.94 133 ILE A N 1
ATOM 1044 C CA . ILE A 1 133 ? -23.255 7.373 17.253 1.00 87.94 133 ILE A CA 1
ATOM 1045 C C . ILE A 1 133 ? -21.843 7.509 16.679 1.00 87.94 133 ILE A C 1
ATOM 1047 O O . ILE A 1 133 ? -21.710 7.888 15.516 1.00 87.94 133 ILE A O 1
ATOM 1051 N N . PRO A 1 134 ? -20.786 7.269 17.470 1.00 84.88 134 PRO A N 1
ATOM 1052 C CA . PRO A 1 134 ? -19.418 7.414 16.992 1.00 84.88 134 PRO A CA 1
ATOM 1053 C C . PRO A 1 134 ? -19.031 6.267 16.048 1.00 84.88 134 PRO A C 1
ATOM 1055 O O . PRO A 1 134 ? -19.684 5.225 16.028 1.00 84.88 134 PRO A O 1
ATOM 1058 N N . ALA A 1 135 ? -17.936 6.445 15.304 1.00 82.19 135 ALA A N 1
ATOM 1059 C CA . ALA A 1 135 ? -17.388 5.389 14.455 1.00 82.19 135 ALA A CA 1
ATOM 1060 C C . ALA A 1 135 ? -17.066 4.137 15.282 1.00 82.19 135 ALA A C 1
ATOM 1062 O O . ALA A 1 135 ? -16.473 4.251 16.355 1.00 82.19 135 ALA A O 1
ATOM 1063 N N . LEU A 1 136 ? -17.387 2.944 14.779 1.00 82.81 136 LEU A N 1
ATOM 1064 C CA . LEU A 1 136 ? -17.216 1.717 15.559 1.00 82.81 136 LEU A CA 1
ATOM 1065 C C . LEU A 1 136 ? -15.741 1.438 15.872 1.00 82.81 136 LEU A C 1
ATOM 1067 O O . LEU A 1 136 ? -15.415 1.134 17.012 1.00 82.81 136 LEU A O 1
ATOM 1071 N N . LEU A 1 137 ? -14.852 1.578 14.883 1.00 81.56 137 LEU A N 1
ATOM 1072 C CA . LEU A 1 137 ? -13.434 1.206 15.006 1.00 81.56 137 LEU A CA 1
ATOM 1073 C C . LEU A 1 137 ? -12.595 2.218 15.805 1.00 81.56 137 LEU A C 1
ATOM 1075 O O . LEU A 1 137 ? -11.569 1.859 16.385 1.00 81.56 137 LEU A O 1
ATOM 1079 N N . THR A 1 138 ? -13.017 3.483 15.823 1.00 83.69 138 THR A N 1
ATOM 1080 C CA . THR A 1 138 ? -12.352 4.592 16.529 1.00 83.69 138 THR A CA 1
ATOM 1081 C C . THR A 1 138 ? -13.404 5.460 17.219 1.00 83.69 138 THR A C 1
ATOM 1083 O O . THR A 1 138 ? -13.684 6.576 16.772 1.00 83.69 138 THR A O 1
ATOM 1086 N N . PRO A 1 139 ? -14.044 4.949 18.285 1.00 82.88 139 PRO A N 1
ATOM 1087 C CA . PRO A 1 139 ? -15.201 5.610 18.871 1.00 82.88 139 PRO A CA 1
ATOM 1088 C C . PRO A 1 139 ? -14.852 6.926 19.567 1.00 82.88 139 PRO A C 1
ATOM 1090 O O . PRO A 1 139 ? -15.714 7.795 19.698 1.00 82.88 139 PRO A O 1
ATOM 1093 N N . ARG A 1 140 ? -13.612 7.067 20.055 1.00 86.94 140 ARG A N 1
ATOM 1094 C CA . ARG A 1 140 ? -13.084 8.256 20.741 1.00 86.94 140 ARG A CA 1
ATOM 1095 C C . ARG A 1 140 ? -11.572 8.334 20.556 1.00 86.94 140 ARG A C 1
ATOM 1097 O O . ARG A 1 140 ? -10.935 7.339 20.219 1.00 86.94 140 ARG A O 1
ATOM 1104 N N . GLU A 1 141 ? -11.004 9.499 20.840 1.00 82.25 141 GLU A N 1
ATOM 1105 C CA . GLU A 1 141 ? -9.555 9.685 20.894 1.00 82.25 141 GLU A CA 1
ATOM 1106 C C . GLU A 1 141 ? -8.916 8.680 21.873 1.00 82.25 141 GLU A C 1
ATOM 1108 O O . GLU A 1 141 ? -9.421 8.474 22.978 1.00 82.25 141 GLU A O 1
ATOM 1113 N N . HIS A 1 142 ? -7.838 8.019 21.442 1.00 87.88 142 HIS A N 1
ATOM 1114 C CA . HIS A 1 142 ? -7.125 6.955 22.168 1.00 87.88 142 HIS A CA 1
ATOM 1115 C C . HIS A 1 142 ? -7.913 5.668 22.463 1.00 87.88 142 HIS A C 1
ATOM 1117 O O . HIS A 1 142 ? -7.407 4.812 23.192 1.00 87.88 142 HIS A O 1
ATOM 1123 N N . VAL A 1 143 ? -9.104 5.478 21.890 1.00 84.94 143 VAL A N 1
ATOM 1124 C CA . VAL A 1 143 ? -9.887 4.243 22.042 1.00 84.94 143 VAL A CA 1
ATOM 1125 C C . VAL A 1 143 ? -10.041 3.558 20.691 1.00 84.94 143 VAL A C 1
ATOM 1127 O O . VAL A 1 143 ? -10.459 4.178 19.714 1.00 84.94 143 VAL A O 1
ATOM 1130 N N . ALA A 1 144 ? -9.736 2.264 20.645 1.00 82.94 144 ALA A N 1
ATOM 1131 C CA . ALA A 1 144 ? -9.891 1.434 19.458 1.00 82.94 144 ALA A CA 1
ATOM 1132 C C . ALA A 1 144 ? -10.777 0.221 19.755 1.00 82.94 144 ALA A C 1
ATOM 1134 O O . ALA A 1 144 ? -10.747 -0.329 20.858 1.00 82.94 144 ALA A O 1
ATOM 1135 N N . VAL A 1 145 ? -11.542 -0.195 18.750 1.00 76.56 145 VAL A N 1
ATOM 1136 C CA . VAL A 1 145 ? -12.301 -1.447 18.748 1.00 76.56 145 VAL A CA 1
ATOM 1137 C C . VAL A 1 145 ? -11.808 -2.276 17.576 1.00 76.56 145 VAL A C 1
ATOM 1139 O O . VAL A 1 145 ? -11.756 -1.795 16.445 1.00 76.56 145 VAL A O 1
ATOM 1142 N N . ASP A 1 146 ? -11.419 -3.506 17.870 1.00 73.12 146 ASP A N 1
ATOM 1143 C CA . ASP A 1 146 ? -10.812 -4.420 16.915 1.00 73.12 146 ASP A CA 1
ATOM 1144 C C . ASP A 1 146 ? -11.234 -5.842 17.286 1.00 73.12 146 ASP A C 1
ATOM 1146 O O . ASP A 1 146 ? -11.023 -6.267 18.421 1.00 73.12 146 ASP A O 1
ATOM 1150 N N . GLU A 1 147 ? -11.853 -6.570 16.357 1.00 74.81 147 GLU A N 1
ATOM 1151 C CA . GLU A 1 147 ? -12.344 -7.930 16.610 1.00 74.81 147 GLU A CA 1
ATOM 1152 C C . GLU A 1 147 ? -11.222 -8.885 17.037 1.00 74.81 147 GLU A C 1
ATOM 1154 O O . GLU A 1 147 ? -11.422 -9.745 17.899 1.00 74.81 147 GLU A O 1
ATOM 1159 N N . SER A 1 148 ? -10.011 -8.675 16.513 1.00 68.06 148 SER A N 1
ATOM 1160 C CA . SER A 1 148 ? -8.832 -9.481 16.824 1.00 68.06 148 SER A CA 1
ATOM 1161 C C . SER A 1 148 ? -8.279 -9.210 18.231 1.00 68.06 148 SER A C 1
ATOM 1163 O O . SER A 1 148 ? -7.511 -10.006 18.785 1.00 68.06 148 SER A O 1
ATOM 1165 N N . VAL A 1 149 ? -8.683 -8.098 18.855 1.00 70.88 149 VAL A N 1
ATOM 1166 C CA . VAL A 1 149 ? -8.240 -7.683 20.186 1.00 70.88 149 VAL A CA 1
ATOM 1167 C C . VAL A 1 149 ? -9.385 -7.847 21.171 1.00 70.88 149 VAL A C 1
ATOM 1169 O O . VAL A 1 149 ? -10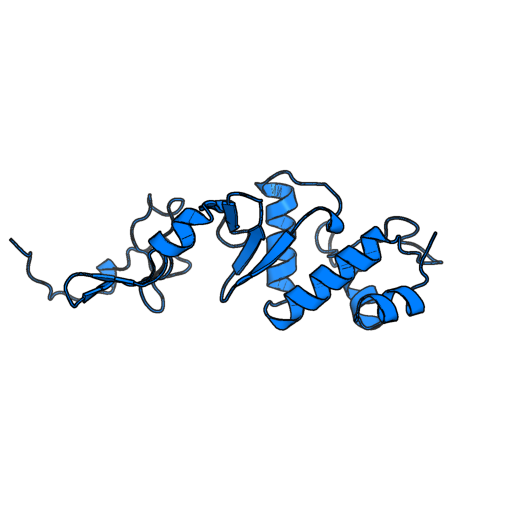.352 -7.096 21.169 1.00 70.88 149 VAL A O 1
ATOM 1172 N N . ARG A 1 150 ? -9.258 -8.833 22.068 1.00 78.00 150 ARG A N 1
ATOM 1173 C CA . ARG A 1 150 ? -10.256 -9.102 23.121 1.00 78.00 150 ARG A CA 1
ATOM 1174 C C . ARG A 1 150 ? -11.685 -9.266 22.571 1.00 78.00 150 ARG A C 1
ATOM 1176 O O . ARG A 1 150 ? -12.644 -8.908 23.245 1.00 78.00 150 ARG A O 1
ATOM 1183 N N . GLY A 1 151 ? -11.821 -9.797 21.353 1.00 76.06 151 GLY A N 1
ATOM 1184 C CA . GLY A 1 151 ? -13.119 -10.033 20.721 1.00 76.06 151 GLY A CA 1
ATOM 1185 C C . GLY A 1 151 ? -13.906 -8.756 20.416 1.00 76.06 151 GLY A C 1
ATOM 1186 O O . GLY A 1 151 ? -15.132 -8.797 20.442 1.00 76.06 151 GLY A O 1
ATOM 1187 N N . GLY A 1 152 ? -13.235 -7.619 20.193 1.00 74.69 152 GLY A N 1
ATOM 1188 C CA . GLY A 1 152 ? -13.902 -6.338 19.947 1.00 74.69 152 GLY A CA 1
ATOM 1189 C C . GLY A 1 152 ? -14.258 -5.551 21.210 1.00 74.69 152 GLY A C 1
ATOM 1190 O O . GLY A 1 152 ? -15.026 -4.593 21.134 1.00 74.69 152 GLY A O 1
ATOM 1191 N N . GLU A 1 153 ? -13.721 -5.908 22.379 1.00 86.06 153 GLU A N 1
ATOM 1192 C CA . GLU A 1 153 ? -13.834 -5.047 23.560 1.00 86.06 153 GLU A CA 1
ATOM 1193 C C . GLU A 1 153 ? -13.067 -3.728 23.317 1.00 86.06 153 GLU A C 1
ATOM 1195 O O . GLU A 1 153 ? -11.902 -3.778 22.916 1.00 86.06 153 GLU A O 1
ATOM 1200 N N . PRO A 1 154 ? -13.659 -2.542 23.570 1.00 86.94 154 PRO A N 1
ATOM 1201 C CA . PRO A 1 154 ? -12.941 -1.279 23.435 1.00 86.94 154 PRO A CA 1
ATOM 1202 C C . PRO A 1 154 ? -11.699 -1.226 24.332 1.00 86.94 154 PRO A C 1
ATOM 1204 O O . PRO A 1 154 ? -11.787 -1.369 25.556 1.00 86.94 154 PRO A O 1
ATOM 1207 N N . VAL A 1 155 ? -10.540 -0.962 23.731 1.00 87.62 155 VAL A N 1
ATOM 1208 C CA . VAL A 1 155 ? -9.241 -0.884 24.415 1.00 87.62 155 VAL A CA 1
ATOM 1209 C C . VAL A 1 155 ? -8.578 0.472 24.214 1.00 87.62 155 VAL A C 1
ATOM 1211 O O . VAL A 1 155 ? -8.868 1.191 23.256 1.00 87.62 155 VAL A O 1
ATOM 1214 N N . ILE A 1 156 ? -7.644 0.807 25.104 1.00 89.44 156 ILE A N 1
ATOM 1215 C CA . ILE A 1 156 ? -6.716 1.916 24.877 1.00 89.44 156 ILE A CA 1
ATOM 1216 C C . ILE A 1 156 ? -5.878 1.572 23.643 1.00 89.44 156 ILE A C 1
ATOM 1218 O O . ILE A 1 156 ? -5.255 0.505 23.584 1.00 89.44 156 ILE A O 1
ATOM 1222 N N . GLN A 1 157 ? -5.875 2.469 22.662 1.00 82.12 157 GLN A N 1
ATOM 1223 C CA . GLN A 1 157 ? -5.247 2.272 21.361 1.00 82.12 157 GLN A CA 1
ATOM 1224 C C . GLN A 1 157 ? -3.795 1.792 21.498 1.00 82.12 157 GLN A C 1
ATOM 1226 O O . GLN A 1 157 ? -2.995 2.358 22.240 1.00 82.12 157 GLN A O 1
ATOM 1231 N N . GLY A 1 158 ? -3.457 0.722 20.775 1.00 78.69 158 GLY A N 1
ATOM 1232 C CA . GLY A 1 158 ? -2.125 0.110 20.820 1.00 78.69 158 GLY A CA 1
ATOM 1233 C C . GLY A 1 158 ? -1.865 -0.792 22.033 1.00 78.69 158 GLY A C 1
ATOM 1234 O O . GLY A 1 158 ? -0.756 -1.301 22.179 1.00 78.69 158 GLY A O 1
ATOM 1235 N N . THR A 1 159 ? -2.862 -1.035 22.887 1.00 85.31 159 THR A N 1
ATOM 1236 C CA . THR A 1 159 ? -2.753 -1.925 24.052 1.00 85.31 159 THR A CA 1
ATOM 1237 C C . THR A 1 159 ? -3.882 -2.961 24.072 1.00 85.31 159 THR A C 1
ATOM 1239 O O . THR A 1 159 ? -4.840 -2.874 23.311 1.00 85.31 159 THR A O 1
ATOM 1242 N N . ARG A 1 160 ? -3.796 -3.944 24.980 1.00 87.00 160 ARG A N 1
ATOM 1243 C CA . ARG A 1 160 ? -4.908 -4.858 25.316 1.00 87.00 160 ARG A CA 1
ATOM 1244 C C . ARG A 1 160 ? -5.619 -4.453 26.617 1.00 87.00 160 ARG A C 1
ATOM 1246 O O . ARG A 1 160 ? -6.233 -5.296 27.267 1.00 87.00 160 ARG A O 1
ATOM 1253 N N . ILE A 1 161 ? -5.470 -3.197 27.042 1.00 89.19 161 ILE A N 1
ATOM 1254 C CA . ILE A 1 161 ? -6.040 -2.672 28.287 1.00 89.19 161 ILE A CA 1
ATOM 1255 C C . ILE A 1 161 ? -7.453 -2.155 27.985 1.00 89.19 161 ILE A C 1
ATOM 1257 O O . ILE A 1 161 ? -7.578 -1.260 27.147 1.00 89.19 161 ILE A O 1
ATOM 1261 N N . PRO A 1 162 ? -8.507 -2.676 28.641 1.00 89.81 162 PRO A N 1
ATOM 1262 C CA . PRO A 1 162 ? -9.869 -2.178 28.468 1.00 89.81 162 PRO A CA 1
ATOM 1263 C C . PRO A 1 162 ? -9.976 -0.671 28.711 1.00 89.81 162 PRO A C 1
ATOM 1265 O O . PRO A 1 162 ? -9.510 -0.164 29.732 1.00 89.81 162 PRO A O 1
ATOM 1268 N N . ALA A 1 163 ? -10.645 0.045 27.806 1.00 86.94 163 ALA A N 1
ATOM 1269 C CA . ALA A 1 163 ? -10.874 1.485 27.944 1.00 86.94 163 ALA A CA 1
ATOM 1270 C C . ALA A 1 163 ? -11.752 1.823 29.167 1.00 86.94 163 ALA A C 1
ATOM 1272 O O . ALA A 1 163 ? -11.676 2.922 29.714 1.00 86.94 163 ALA A O 1
ATOM 1273 N N . SER A 1 164 ? -12.541 0.856 29.648 1.00 83.06 164 SER A N 1
ATOM 1274 C CA . SER A 1 164 ? -13.316 0.959 30.890 1.00 83.06 164 SER A CA 1
ATOM 1275 C C . SER A 1 164 ? -12.447 1.211 32.126 1.00 83.06 164 SER A C 1
ATOM 1277 O O . SER A 1 164 ? -12.918 1.842 33.064 1.00 83.06 164 SER A O 1
ATOM 1279 N N . LEU A 1 165 ? -11.176 0.793 32.119 1.00 77.75 165 LEU A N 1
ATOM 1280 C CA . LEU A 1 165 ? -10.242 1.031 33.225 1.00 77.75 165 LEU A CA 1
ATOM 1281 C C . LEU A 1 165 ? -9.769 2.489 33.313 1.00 77.75 165 LEU A C 1
ATOM 1283 O O . LEU A 1 165 ? -9.279 2.906 34.359 1.00 77.75 165 LEU A O 1
ATOM 1287 N N . GLN A 1 166 ? -9.917 3.264 32.236 1.00 63.88 166 GLN A N 1
ATOM 1288 C CA . GLN A 1 166 ? -9.649 4.704 32.224 1.00 63.88 166 GLN A CA 1
ATOM 1289 C C . GLN A 1 166 ? -10.876 5.534 32.630 1.00 63.88 166 GLN A C 1
ATOM 1291 O O . GLN A 1 166 ? -10.730 6.689 33.033 1.00 63.88 166 GLN A O 1
ATOM 1296 N N . ALA A 1 167 ? -12.081 4.961 32.552 1.00 55.12 167 ALA A N 1
ATOM 1297 C CA . ALA A 1 167 ? -13.292 5.600 33.045 1.00 55.12 167 ALA A CA 1
ATOM 1298 C C . ALA A 1 167 ? -13.333 5.468 34.576 1.00 55.12 167 ALA A C 1
ATOM 1300 O O . ALA A 1 167 ? -13.657 4.415 35.119 1.00 55.12 167 ALA A O 1
ATOM 1301 N N . GLY A 1 168 ? -12.965 6.543 35.277 1.00 43.47 168 GLY A N 1
ATOM 1302 C CA . GLY A 1 168 ? -13.056 6.626 36.736 1.00 43.47 168 GLY A CA 1
ATOM 1303 C C . GLY A 1 168 ? -14.456 6.278 37.282 1.00 43.47 168 GLY A C 1
ATOM 1304 O O . GLY A 1 168 ? -15.442 6.269 36.540 1.00 43.47 168 GLY A O 1
ATOM 1305 N N . PRO A 1 169 ? -14.569 5.982 38.589 1.00 39.38 169 PRO A N 1
ATOM 1306 C CA . PRO A 1 169 ? -15.772 5.423 39.200 1.00 39.38 169 PRO A CA 1
ATOM 1307 C C . PRO A 1 169 ? -16.912 6.447 39.190 1.00 39.38 169 PRO A C 1
ATOM 1309 O O . PRO A 1 169 ? -16.996 7.309 40.059 1.00 39.38 169 PRO A O 1
ATOM 1312 N N . GLY A 1 170 ? -17.793 6.372 38.195 1.00 42.81 170 GLY A N 1
ATOM 1313 C CA . GLY A 1 170 ? -18.875 7.344 38.084 1.00 42.81 170 GLY A CA 1
ATOM 1314 C C . GLY A 1 170 ? -19.763 7.184 36.863 1.00 42.81 170 GLY A C 1
ATOM 1315 O O . GLY A 1 170 ? -20.053 8.180 36.219 1.00 42.81 170 GLY A O 1
ATOM 1316 N N . MET A 1 171 ? -20.213 5.972 36.527 1.00 40.09 171 MET A N 1
ATOM 1317 C CA . MET A 1 171 ? -21.353 5.818 35.615 1.00 40.09 171 MET A CA 1
ATOM 1318 C C . MET A 1 171 ? -22.265 4.684 36.079 1.00 40.09 171 MET A C 1
ATOM 1320 O O . MET A 1 171 ? -21.981 3.493 35.968 1.00 40.09 171 MET A O 1
ATOM 1324 N N . THR A 1 172 ? -23.363 5.133 36.673 1.00 40.56 172 THR A N 1
ATOM 1325 C CA . THR A 1 172 ? -24.549 4.409 37.107 1.00 40.56 172 THR A CA 1
ATOM 1326 C C . THR A 1 172 ? -25.020 3.427 36.038 1.00 40.56 172 THR A C 1
ATOM 1328 O O . THR A 1 172 ? -25.156 3.786 34.870 1.00 40.56 172 THR A O 1
ATOM 1331 N N . ARG A 1 173 ? -25.310 2.189 36.457 1.00 38.09 173 ARG A N 1
ATOM 1332 C CA . ARG A 1 173 ? -26.026 1.198 35.646 1.00 38.09 173 ARG A CA 1
ATOM 1333 C C . ARG A 1 173 ? -27.324 1.826 35.132 1.00 38.09 173 ARG A C 1
ATOM 1335 O O . ARG A 1 173 ? -28.198 2.143 35.938 1.00 38.09 173 ARG A O 1
ATOM 1342 N N . CYS A 1 174 ? -27.461 1.984 33.819 1.00 37.41 174 CYS A N 1
ATOM 1343 C CA . CYS A 1 174 ? -28.777 2.165 33.220 1.00 37.41 174 CYS A CA 1
ATOM 1344 C C . CYS A 1 174 ? -29.547 0.852 33.405 1.00 37.41 174 CYS A C 1
ATOM 1346 O O . CYS A 1 174 ? -29.099 -0.200 32.946 1.00 37.41 174 CYS A O 1
ATOM 1348 N N . ARG A 1 175 ? -30.635 0.932 34.175 1.00 35.97 175 ARG A N 1
ATOM 1349 C CA . ARG A 1 175 ? -31.721 -0.050 34.171 1.00 35.97 175 ARG A CA 1
ATOM 1350 C C . ARG A 1 175 ? -32.500 0.043 32.868 1.00 35.97 175 ARG A C 1
ATOM 1352 O O . ARG A 1 175 ? -32.539 1.162 32.308 1.00 35.97 175 ARG A O 1
#

Radius of gyration: 20.32 Å; Cα contacts (8 Å, |Δi|>4): 258; chains: 1; bounding box: 56×27×62 Å

Organism: NCBI:txid68278